Protein AF-A0A2G4H2G0-F1 (afdb_monomer)

pLDDT: mean 80.38, std 13.27, range [40.28, 95.31]

Secondary structure (DSSP, 8-state):
-HHHHHHHHHHHHHHHHHHHHTSPP-HHHHHHHHHHHHHHHHHHHHHHHHHHHHHHHHHHHHHHHHHHHHHHHHTT-GGG--SSS-HHHHHHHHHHS-HHHHHHHHHHHHHHHHHHTSS--HHHHHHHHHHHHHHHHHGGGS--

Solvent-accessible surface area (backbone atoms only — not comparable to full-atom values): 8204 Å² total; per-residue (Å²): 117,68,64,63,58,49,50,51,49,52,53,50,52,51,55,48,51,58,55,56,69,76,46,81,90,41,80,66,55,56,52,50,50,53,49,52,53,50,50,50,53,52,51,51,52,52,50,51,54,49,53,54,50,52,51,50,53,50,52,53,52,50,53,47,44,48,50,49,29,27,50,27,43,65,71,74,36,62,90,71,48,78,62,93,65,57,66,68,62,40,50,55,48,34,76,72,51,61,66,74,56,46,58,49,48,46,53,55,51,49,52,50,57,53,51,66,73,42,103,59,65,61,72,60,53,51,53,51,49,54,51,51,61,48,46,68,63,50,62,67,71,74,78,112

Mean predicted aligned error: 11.45 Å

Radius of gyration: 23.92 Å; Cα contacts (8 Å, |Δi|>4): 71; chains: 1; bounding box: 58×25×70 Å

Sequence (144 aa):
AGDSAQHAAEIETAAALERIEKLPSSRELDRERKRLETSGKTTATRRRRRAETDMMRAVIATVQLVLRDVLCVQAGAPDRVVSSIDPATLATIAETVARTRLERGIVEVDQVRIALGQPINVSLALAAVFARVRMVRRREAVVA

Foldseek 3Di:
DVVVVVVVVVVVLVVVLVVLVPDDDDPVSVVVNVVSVVVNVVSVVVVVQVVLLVVVLVVLVLVLLLLVCLVCVLVVNNVPRDHPDDPVVSNVCNVVDDPVLSVVLNVLSVVLSVVSVDPDDSVVSVVVNVVVVVVSVCVVVVPD

Structure (mmCIF, N/CA/C/O backbone):
data_AF-A0A2G4H2G0-F1
#
_entry.id   AF-A0A2G4H2G0-F1
#
loop_
_atom_site.group_PDB
_atom_site.id
_atom_site.type_symbol
_atom_site.label_atom_id
_atom_site.label_alt_id
_atom_site.label_comp_id
_atom_site.label_asym_id
_atom_site.label_entity_id
_atom_site.label_seq_id
_atom_site.pdbx_PDB_ins_code
_atom_site.Cartn_x
_atom_site.Cartn_y
_atom_site.Cartn_z
_atom_site.occupancy
_atom_site.B_iso_or_equiv
_atom_site.auth_seq_id
_atom_site.auth_comp_id
_atom_site.auth_asym_id
_atom_site.auth_atom_id
_atom_site.pdbx_PDB_model_num
ATOM 1 N N . ALA A 1 1 ? 19.064 -7.466 -5.362 1.00 51.41 1 ALA A N 1
ATOM 2 C CA . ALA A 1 1 ? 19.659 -8.241 -6.475 1.00 51.41 1 ALA A CA 1
ATOM 3 C C . ALA A 1 1 ? 18.973 -7.966 -7.821 1.00 51.41 1 ALA A C 1
ATOM 5 O O . ALA A 1 1 ? 19.673 -7.698 -8.784 1.00 51.41 1 ALA A O 1
ATOM 6 N N . GLY A 1 2 ? 17.632 -7.986 -7.907 1.00 58.69 2 GLY A N 1
ATOM 7 C CA . GLY A 1 2 ? 16.915 -7.786 -9.181 1.00 58.69 2 GLY A CA 1
ATOM 8 C C . GLY A 1 2 ? 16.966 -6.368 -9.772 1.00 58.69 2 GLY A C 1
ATOM 9 O O . GLY A 1 2 ? 17.049 -6.239 -10.988 1.00 58.69 2 GLY A O 1
ATOM 10 N N . ASP A 1 3 ? 16.968 -5.327 -8.933 1.00 62.12 3 ASP A N 1
ATOM 11 C CA . ASP A 1 3 ? 16.911 -3.924 -9.384 1.00 62.12 3 ASP A CA 1
ATOM 12 C C . ASP A 1 3 ? 18.243 -3.464 -10.013 1.00 62.12 3 ASP A C 1
ATOM 14 O O . ASP A 1 3 ? 18.268 -2.840 -11.067 1.00 62.12 3 ASP A O 1
ATOM 18 N N . SER A 1 4 ? 19.376 -3.892 -9.443 1.00 69.56 4 SER A N 1
ATOM 19 C CA . SER A 1 4 ? 20.723 -3.594 -9.957 1.00 69.56 4 SER A CA 1
ATOM 20 C C . SER A 1 4 ? 21.005 -4.261 -11.309 1.00 69.56 4 SER A C 1
ATOM 22 O O . SER A 1 4 ? 21.559 -3.632 -12.206 1.00 69.56 4 SER A O 1
ATOM 24 N N . ALA A 1 5 ? 20.588 -5.521 -11.482 1.00 71.00 5 ALA A N 1
ATOM 25 C CA . ALA A 1 5 ? 20.737 -6.244 -12.747 1.00 71.00 5 ALA A CA 1
ATOM 26 C C . ALA A 1 5 ? 19.829 -5.674 -13.853 1.00 71.00 5 ALA A C 1
ATOM 28 O O . ALA A 1 5 ? 20.202 -5.654 -15.022 1.00 71.00 5 ALA A O 1
ATOM 29 N N . GLN A 1 6 ? 18.644 -5.178 -13.487 1.00 68.12 6 GLN A N 1
ATOM 30 C CA . GLN A 1 6 ? 17.718 -4.541 -14.425 1.00 68.12 6 GLN A CA 1
ATOM 31 C C . GLN A 1 6 ? 18.172 -3.136 -14.825 1.00 68.12 6 GLN A C 1
ATOM 33 O O . GLN A 1 6 ? 18.050 -2.779 -15.992 1.00 68.12 6 GLN A O 1
ATOM 38 N N . HIS A 1 7 ? 18.757 -2.370 -13.904 1.00 75.44 7 HIS A N 1
ATOM 39 C CA . HIS A 1 7 ? 19.318 -1.058 -14.219 1.00 75.44 7 HIS A CA 1
ATOM 40 C C . HIS A 1 7 ? 20.556 -1.160 -15.124 1.00 75.44 7 HIS A C 1
ATOM 42 O O . HIS A 1 7 ? 20.709 -0.376 -16.056 1.00 75.44 7 HIS A O 1
ATOM 48 N N . ALA A 1 8 ? 21.387 -2.190 -14.927 1.00 81.00 8 ALA A N 1
ATOM 49 C CA . ALA A 1 8 ? 22.475 -2.514 -15.848 1.00 81.00 8 ALA A CA 1
ATOM 50 C C . ALA A 1 8 ? 21.956 -2.841 -17.262 1.00 81.00 8 ALA A C 1
ATOM 52 O O . ALA A 1 8 ? 22.497 -2.335 -18.242 1.00 81.00 8 ALA A O 1
ATOM 53 N N . ALA A 1 9 ? 20.864 -3.606 -17.367 1.00 78.94 9 ALA A N 1
ATOM 54 C CA . ALA A 1 9 ? 20.236 -3.916 -18.651 1.00 78.94 9 ALA A CA 1
ATOM 55 C C . ALA A 1 9 ? 19.639 -2.671 -19.338 1.00 78.94 9 ALA A C 1
ATOM 57 O O . ALA A 1 9 ? 19.749 -2.545 -20.554 1.00 78.94 9 ALA A O 1
ATOM 58 N N . GLU A 1 10 ? 19.051 -1.731 -18.584 1.00 80.38 10 GLU A N 1
ATOM 59 C CA . GLU A 1 10 ? 18.567 -0.443 -19.112 1.00 80.38 10 GLU A CA 1
ATOM 60 C C . GLU A 1 10 ? 19.721 0.380 -19.713 1.00 80.38 10 GLU A C 1
ATOM 62 O O . GLU A 1 10 ? 19.618 0.844 -20.853 1.00 80.38 10 GLU A O 1
ATOM 67 N N . ILE A 1 11 ? 20.840 0.493 -18.988 1.00 85.75 11 ILE A N 1
ATOM 68 C CA . ILE A 1 11 ? 22.059 1.180 -19.443 1.00 85.75 11 ILE A CA 1
ATOM 69 C C . ILE A 1 11 ? 22.624 0.509 -20.702 1.00 85.75 11 ILE A C 1
ATOM 71 O O . ILE A 1 11 ? 22.982 1.190 -21.663 1.00 85.75 11 ILE A O 1
ATOM 75 N N . GLU A 1 12 ? 22.654 -0.823 -20.735 1.00 86.06 12 GLU A N 1
ATOM 76 C CA . GLU A 1 12 ? 23.135 -1.590 -21.883 1.00 86.06 12 GLU A CA 1
ATOM 77 C C . GLU A 1 12 ? 22.244 -1.394 -23.120 1.00 86.06 12 GLU A C 1
ATOM 79 O O . GLU A 1 12 ? 22.759 -1.142 -24.212 1.00 86.06 12 GLU A O 1
ATOM 84 N N . THR A 1 13 ? 20.913 -1.412 -22.960 1.00 83.81 13 THR A N 1
ATOM 85 C CA . THR A 1 13 ? 19.982 -1.111 -24.061 1.00 83.81 13 THR A CA 1
ATOM 86 C C . THR A 1 13 ? 20.098 0.325 -24.567 1.00 83.81 13 THR A C 1
ATOM 88 O O . THR A 1 13 ? 20.041 0.539 -25.778 1.00 83.81 13 THR A O 1
ATOM 91 N N . ALA A 1 14 ? 20.301 1.305 -23.682 1.00 85.56 14 ALA A N 1
ATOM 92 C CA . ALA A 1 14 ? 20.514 2.696 -24.078 1.00 85.56 14 ALA A CA 1
ATOM 93 C C . ALA A 1 14 ? 21.823 2.857 -24.871 1.00 85.56 14 ALA A C 1
ATOM 95 O O . ALA A 1 14 ? 21.826 3.446 -25.950 1.00 85.56 14 ALA A O 1
ATOM 96 N N . ALA A 1 15 ? 22.910 2.238 -24.399 1.00 88.62 15 ALA A N 1
ATOM 97 C CA . ALA A 1 15 ? 24.197 2.240 -25.089 1.00 88.62 15 ALA A CA 1
ATOM 98 C C . ALA A 1 15 ? 24.158 1.494 -26.437 1.00 88.62 15 ALA A C 1
ATOM 100 O O . ALA A 1 15 ? 24.908 1.832 -27.354 1.00 88.62 15 ALA A O 1
ATOM 101 N N . ALA A 1 16 ? 23.321 0.460 -26.571 1.00 85.06 16 ALA A N 1
ATOM 102 C CA . ALA A 1 16 ? 23.109 -0.246 -27.834 1.00 85.06 16 ALA A CA 1
ATOM 103 C C . ALA A 1 16 ? 22.338 0.615 -28.851 1.00 85.06 16 ALA A C 1
ATOM 105 O O . ALA A 1 16 ? 22.714 0.653 -30.021 1.00 85.06 16 ALA A O 1
ATOM 106 N N . LEU A 1 17 ? 21.313 1.351 -28.408 1.00 86.56 17 LEU A N 1
ATOM 107 C CA . LEU A 1 17 ? 20.574 2.293 -29.256 1.00 86.56 17 LEU A CA 1
ATOM 108 C C . LEU A 1 17 ? 21.470 3.440 -29.748 1.00 86.56 17 LEU A C 1
ATOM 110 O O . LEU A 1 17 ? 21.465 3.736 -30.940 1.00 86.56 17 LEU A O 1
ATOM 114 N N . GLU A 1 18 ? 22.301 4.011 -28.871 1.00 86.81 18 GLU A N 1
ATOM 115 C CA . GLU A 1 18 ? 23.265 5.061 -29.236 1.00 86.81 18 GLU A CA 1
ATOM 116 C C . GLU A 1 18 ? 24.321 4.553 -30.238 1.00 86.81 18 GLU A C 1
ATOM 118 O O . GLU A 1 18 ? 24.733 5.267 -31.152 1.00 86.81 18 GLU A O 1
ATOM 123 N N . ARG A 1 19 ? 24.755 3.291 -30.104 1.00 87.50 19 ARG A N 1
ATOM 124 C CA . ARG A 1 19 ? 25.657 2.645 -31.072 1.00 87.50 19 ARG A CA 1
ATOM 125 C C . ARG A 1 19 ? 25.003 2.463 -32.441 1.00 87.50 19 ARG A C 1
ATOM 127 O O . ARG A 1 19 ? 25.667 2.691 -33.447 1.00 87.50 19 ARG A O 1
ATOM 134 N N . ILE A 1 20 ? 23.729 2.074 -32.485 1.00 85.62 20 ILE A N 1
ATOM 135 C CA . ILE A 1 20 ? 22.978 1.905 -33.738 1.00 85.62 20 ILE A CA 1
ATOM 136 C C . ILE A 1 20 ? 22.767 3.251 -34.443 1.00 85.62 20 ILE A C 1
ATOM 138 O O . ILE A 1 20 ? 22.864 3.312 -35.664 1.00 85.62 20 ILE A O 1
ATOM 142 N N . GLU A 1 21 ? 22.539 4.331 -33.695 1.00 83.62 21 GLU A N 1
ATOM 143 C CA . GLU A 1 21 ? 22.347 5.680 -34.247 1.00 83.62 21 GLU A CA 1
ATOM 144 C C . GLU A 1 21 ? 23.599 6.234 -34.955 1.00 83.62 21 GLU A C 1
ATOM 146 O O . GLU A 1 21 ? 23.484 7.021 -35.892 1.00 83.62 21 GLU A O 1
ATOM 151 N N . LYS A 1 22 ? 24.797 5.781 -34.559 1.00 86.50 22 LYS A N 1
ATOM 152 C CA . LYS A 1 22 ? 26.082 6.170 -35.172 1.00 86.50 22 LYS A CA 1
ATOM 153 C C . LYS A 1 22 ? 26.421 5.387 -36.448 1.00 86.50 22 LYS A C 1
ATOM 155 O O . LYS A 1 22 ? 27.405 5.714 -37.111 1.00 86.50 22 LYS A O 1
ATOM 160 N N . LEU A 1 23 ? 25.655 4.347 -36.783 1.00 85.25 23 LEU A N 1
ATOM 161 C CA . LEU A 1 23 ? 25.878 3.515 -37.966 1.00 85.25 23 LEU A CA 1
ATOM 162 C C . LEU A 1 23 ? 25.059 4.024 -39.166 1.00 85.25 23 LEU A C 1
ATOM 164 O O . LEU A 1 23 ? 23.959 4.549 -38.992 1.00 85.25 23 LEU A O 1
ATOM 168 N N . PRO A 1 24 ? 25.554 3.850 -40.405 1.00 81.56 24 PRO A N 1
ATOM 169 C CA . PRO A 1 24 ? 24.776 4.161 -41.598 1.00 81.56 24 PRO A CA 1
ATOM 170 C C . PRO A 1 24 ? 23.509 3.297 -41.644 1.00 81.56 24 PRO A C 1
ATOM 172 O O . PRO A 1 24 ? 23.570 2.087 -41.431 1.00 81.56 24 PRO A O 1
ATOM 175 N N . SER A 1 25 ? 22.362 3.925 -41.921 1.00 82.25 25 SER A N 1
ATOM 176 C CA . SER A 1 25 ? 21.051 3.263 -41.931 1.00 82.25 25 SER A CA 1
ATOM 177 C C . SER A 1 25 ? 21.053 2.006 -42.809 1.00 82.25 25 SER A C 1
ATOM 179 O O . SER A 1 25 ? 21.488 2.016 -43.961 1.00 82.25 25 SER A O 1
ATOM 181 N N . SER A 1 26 ? 20.539 0.914 -42.246 1.00 87.94 26 SER A N 1
ATOM 182 C CA . SER A 1 26 ? 20.299 -0.354 -42.928 1.00 87.94 26 SER A CA 1
ATOM 183 C C . SER A 1 26 ? 18.975 -0.925 -42.439 1.00 87.94 26 SER A C 1
ATOM 185 O O . SER A 1 26 ? 18.625 -0.804 -41.264 1.00 87.94 26 SER A O 1
ATOM 187 N N . ARG A 1 27 ? 18.264 -1.634 -43.319 1.00 84.00 27 ARG A N 1
ATOM 188 C CA . ARG A 1 27 ? 16.999 -2.311 -42.995 1.00 84.00 27 ARG A CA 1
ATOM 189 C C . ARG A 1 27 ? 17.132 -3.285 -41.816 1.00 84.00 27 ARG A C 1
ATOM 191 O O . ARG A 1 27 ? 16.146 -3.569 -41.136 1.00 84.00 27 ARG A O 1
ATOM 198 N N . GLU A 1 28 ? 18.327 -3.821 -41.586 1.00 83.25 28 GLU A N 1
ATOM 199 C CA . GLU A 1 28 ? 18.633 -4.680 -40.438 1.00 83.25 28 GLU A CA 1
ATOM 200 C C . GLU A 1 28 ? 18.774 -3.875 -39.142 1.00 83.25 28 GLU A C 1
ATOM 202 O O . GLU A 1 28 ? 18.191 -4.253 -38.126 1.00 83.25 28 GLU A O 1
ATOM 207 N N . LEU A 1 29 ? 19.445 -2.721 -39.201 1.00 84.06 29 LEU A N 1
ATOM 208 C CA . LEU A 1 29 ? 19.592 -1.799 -38.073 1.00 84.06 29 LEU A CA 1
ATOM 209 C C . LEU A 1 29 ? 18.250 -1.182 -37.661 1.00 84.06 29 LEU A C 1
ATOM 211 O O . LEU A 1 29 ? 17.972 -1.073 -36.470 1.00 84.06 29 LEU A O 1
ATOM 215 N N . ASP A 1 30 ? 17.368 -0.877 -38.615 1.00 84.62 30 ASP A N 1
ATOM 216 C CA . ASP A 1 30 ? 16.019 -0.373 -38.320 1.00 84.62 30 ASP A CA 1
ATOM 217 C C . ASP A 1 30 ? 15.154 -1.420 -37.600 1.00 84.62 30 ASP A C 1
ATOM 219 O O . ASP A 1 30 ? 14.386 -1.103 -36.685 1.00 84.62 30 ASP A O 1
ATOM 223 N N . ARG A 1 31 ? 15.279 -2.697 -37.991 1.00 87.88 31 ARG A N 1
ATOM 224 C CA . ARG A 1 31 ? 14.602 -3.809 -37.306 1.00 87.88 31 ARG A CA 1
ATOM 225 C C . ARG A 1 31 ? 15.140 -3.988 -35.895 1.00 87.88 31 ARG A C 1
ATOM 227 O O . ARG A 1 31 ? 14.344 -4.193 -34.979 1.00 87.88 31 ARG A O 1
ATOM 234 N N . GLU A 1 32 ? 16.454 -3.902 -35.723 1.00 85.81 32 GLU A N 1
ATOM 235 C CA . GLU A 1 32 ? 17.096 -4.072 -34.424 1.00 85.81 32 GLU A CA 1
ATOM 236 C C . GLU A 1 32 ? 16.776 -2.918 -33.471 1.00 85.81 32 GLU A C 1
ATOM 238 O O . GLU A 1 32 ? 16.332 -3.149 -32.347 1.00 85.81 32 GLU A O 1
ATOM 243 N N . ARG A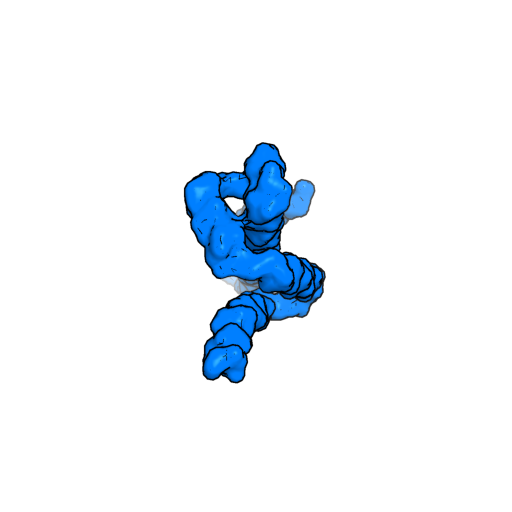 1 33 ? 16.824 -1.674 -33.956 1.00 84.50 33 ARG A N 1
ATOM 244 C CA . ARG A 1 33 ? 16.345 -0.499 -33.223 1.00 84.50 33 ARG A CA 1
ATOM 245 C C . ARG A 1 33 ? 14.898 -0.678 -32.765 1.00 84.50 33 ARG A C 1
ATOM 247 O O . ARG A 1 33 ? 14.596 -0.511 -31.586 1.00 84.50 33 ARG A O 1
ATOM 254 N N . LYS A 1 34 ? 13.994 -1.078 -33.667 1.00 87.88 34 LYS A N 1
ATOM 255 C CA . LYS A 1 34 ? 12.575 -1.282 -33.333 1.00 87.88 34 LYS A CA 1
ATOM 256 C C . LYS A 1 34 ? 12.372 -2.399 -32.303 1.00 87.88 34 LYS A C 1
ATOM 258 O O . LYS A 1 34 ? 11.486 -2.289 -31.450 1.00 87.88 34 LYS A O 1
ATOM 263 N N . ARG A 1 35 ? 13.173 -3.470 -32.358 1.00 88.81 35 ARG A N 1
ATOM 264 C CA . ARG A 1 35 ? 13.166 -4.547 -31.353 1.00 88.81 35 ARG A CA 1
ATOM 265 C C . ARG A 1 35 ? 13.601 -4.033 -29.985 1.00 88.81 35 ARG A C 1
ATOM 267 O O . ARG A 1 35 ? 12.882 -4.267 -29.015 1.00 88.81 35 ARG A O 1
ATOM 274 N N . LEU A 1 36 ? 14.708 -3.296 -29.916 1.00 83.06 36 LEU A N 1
ATOM 275 C CA . LEU A 1 36 ? 15.224 -2.711 -28.677 1.00 83.06 36 LEU A CA 1
ATOM 276 C C . LEU A 1 36 ? 14.248 -1.688 -28.078 1.00 83.06 36 LEU A C 1
ATOM 278 O O . LEU A 1 36 ? 13.942 -1.762 -26.891 1.00 83.06 36 LEU A O 1
ATOM 282 N N . GLU A 1 37 ? 13.662 -0.809 -28.896 1.00 85.06 37 GLU A N 1
ATOM 283 C CA . GLU A 1 37 ? 12.630 0.139 -28.454 1.00 85.06 37 GLU A CA 1
ATOM 284 C C . GLU A 1 37 ? 11.380 -0.574 -27.915 1.00 85.06 37 GLU A C 1
ATOM 286 O O . GLU A 1 37 ? 10.818 -0.177 -26.892 1.00 85.06 37 GLU A O 1
ATOM 291 N N . THR A 1 38 ? 10.928 -1.639 -28.584 1.00 87.94 38 THR A N 1
ATOM 292 C CA . THR A 1 38 ? 9.765 -2.421 -28.135 1.00 87.94 38 THR A CA 1
ATOM 293 C C . THR A 1 38 ? 10.070 -3.143 -26.825 1.00 87.94 38 THR A C 1
ATOM 295 O O . THR A 1 38 ? 9.278 -3.072 -25.884 1.00 87.94 38 THR A O 1
ATOM 298 N N . SER A 1 39 ? 11.239 -3.781 -26.735 1.00 81.50 39 SER A N 1
ATOM 299 C CA . SER A 1 39 ? 11.723 -4.433 -25.517 1.00 81.50 39 SER A CA 1
ATOM 300 C C . SER A 1 39 ? 11.779 -3.441 -24.351 1.00 81.50 39 SER A C 1
ATOM 302 O O . SER A 1 39 ? 11.139 -3.667 -23.321 1.00 81.50 39 SER A O 1
ATOM 304 N N . GLY A 1 40 ? 12.400 -2.273 -24.550 1.00 80.00 40 GLY A N 1
ATOM 305 C CA . GLY A 1 40 ? 12.467 -1.198 -23.558 1.00 80.00 40 GLY A CA 1
ATOM 306 C C . GLY A 1 40 ? 11.085 -0.732 -23.088 1.00 80.00 40 GLY A C 1
ATOM 307 O O . GLY A 1 40 ? 10.824 -0.682 -21.886 1.00 80.00 40 GLY A O 1
ATOM 308 N N . LYS A 1 41 ? 10.145 -0.492 -24.014 1.00 83.88 41 LYS A N 1
ATOM 309 C CA . LYS A 1 41 ? 8.755 -0.113 -23.683 1.00 83.88 41 LYS A CA 1
ATOM 310 C C . LYS A 1 41 ? 8.038 -1.183 -22.858 1.00 83.88 41 LYS A C 1
ATOM 312 O O . LYS A 1 41 ? 7.333 -0.854 -21.899 1.00 83.88 41 LYS A O 1
ATOM 317 N N . THR A 1 42 ? 8.205 -2.462 -23.198 1.00 82.62 42 THR A N 1
ATOM 318 C CA . THR A 1 42 ? 7.579 -3.558 -22.440 1.00 82.62 42 THR A CA 1
ATOM 319 C C . THR A 1 42 ? 8.157 -3.690 -21.033 1.00 82.62 42 THR A C 1
ATOM 321 O O . THR A 1 42 ? 7.396 -3.843 -20.073 1.00 82.62 42 THR A O 1
ATOM 324 N N . THR A 1 43 ? 9.475 -3.555 -20.884 1.00 80.56 43 THR A N 1
ATOM 325 C CA . THR A 1 43 ? 10.164 -3.581 -19.588 1.00 80.56 43 THR A CA 1
ATOM 326 C C . THR A 1 43 ? 9.747 -2.396 -18.720 1.00 80.56 43 THR A C 1
ATOM 328 O O . THR A 1 43 ? 9.324 -2.600 -17.580 1.00 80.56 43 THR A O 1
ATOM 331 N N . ALA A 1 44 ? 9.727 -1.183 -19.278 1.00 75.94 44 ALA A N 1
ATOM 332 C CA . ALA A 1 44 ? 9.264 0.020 -18.588 1.00 75.94 44 ALA A CA 1
ATOM 333 C C . ALA A 1 44 ? 7.797 -0.100 -18.139 1.00 75.94 44 ALA A C 1
ATOM 335 O O . ALA A 1 44 ? 7.454 0.237 -17.005 1.00 75.94 44 ALA A O 1
ATOM 336 N N . THR A 1 45 ? 6.927 -0.662 -18.985 1.00 82.00 45 THR A N 1
ATOM 337 C CA . THR A 1 45 ? 5.517 -0.902 -18.635 1.00 82.00 45 THR A CA 1
ATOM 338 C C . THR A 1 45 ? 5.385 -1.893 -17.476 1.00 82.00 45 THR A C 1
ATOM 340 O O . THR A 1 45 ? 4.596 -1.672 -16.556 1.00 82.00 45 THR A O 1
ATOM 343 N N . ARG A 1 46 ? 6.169 -2.980 -17.477 1.00 81.50 46 ARG A N 1
ATOM 344 C CA . ARG A 1 46 ? 6.197 -3.952 -16.371 1.00 81.50 46 ARG A CA 1
ATOM 345 C C . ARG A 1 46 ? 6.710 -3.318 -15.078 1.00 81.50 46 ARG A C 1
ATOM 347 O O . ARG A 1 46 ? 6.107 -3.545 -14.033 1.00 81.50 46 ARG A O 1
ATOM 354 N N . ARG A 1 47 ? 7.767 -2.503 -15.146 1.00 80.69 47 ARG A N 1
ATOM 355 C CA . ARG A 1 47 ? 8.320 -1.768 -13.998 1.00 80.69 47 ARG A CA 1
ATOM 356 C C . ARG A 1 47 ? 7.290 -0.820 -13.399 1.00 80.69 47 ARG A C 1
ATOM 358 O O . ARG A 1 47 ? 7.046 -0.882 -12.200 1.00 80.69 47 ARG A O 1
ATOM 365 N N . ARG A 1 48 ? 6.624 -0.021 -14.238 1.00 80.62 48 ARG A N 1
ATOM 366 C CA . ARG A 1 48 ? 5.547 0.876 -13.803 1.00 80.62 48 ARG A CA 1
ATOM 367 C C . ARG A 1 48 ? 4.444 0.114 -13.067 1.00 80.62 48 ARG A C 1
ATOM 369 O O . ARG A 1 48 ? 4.078 0.510 -11.970 1.00 80.62 48 ARG A O 1
ATOM 376 N N . ARG A 1 49 ? 3.964 -1.005 -13.625 1.00 81.75 49 ARG A N 1
ATOM 377 C CA . ARG A 1 49 ? 2.925 -1.837 -12.987 1.00 81.75 49 ARG A CA 1
ATOM 378 C C . ARG A 1 49 ? 3.371 -2.426 -11.646 1.00 81.75 49 ARG A C 1
ATOM 380 O O . ARG A 1 49 ? 2.567 -2.489 -10.720 1.00 81.75 49 ARG A O 1
ATOM 387 N N . ARG A 1 50 ? 4.632 -2.863 -11.535 1.00 82.56 50 ARG A N 1
ATOM 388 C CA . ARG A 1 50 ? 5.202 -3.343 -10.264 1.00 82.56 50 ARG A CA 1
ATOM 389 C C . ARG A 1 50 ? 5.251 -2.225 -9.231 1.00 82.56 50 ARG A C 1
ATOM 391 O O . ARG A 1 50 ? 4.671 -2.390 -8.170 1.00 82.56 50 ARG A O 1
ATOM 398 N N . ALA A 1 51 ? 5.825 -1.077 -9.585 1.00 82.75 51 ALA A N 1
ATOM 399 C CA . ALA A 1 51 ? 5.903 0.081 -8.698 1.00 82.75 51 ALA A CA 1
ATOM 400 C C . ALA A 1 51 ? 4.516 0.544 -8.220 1.00 82.75 51 ALA A C 1
ATOM 402 O O . ALA A 1 51 ? 4.331 0.829 -7.042 1.00 82.75 51 ALA A O 1
ATOM 403 N N . GLU A 1 52 ? 3.522 0.560 -9.110 1.00 83.19 52 GLU A N 1
ATOM 404 C CA . GLU A 1 52 ? 2.133 0.885 -8.765 1.00 83.19 52 GLU A CA 1
ATOM 405 C C . GLU A 1 52 ? 1.530 -0.141 -7.789 1.00 83.19 52 GLU A C 1
ATOM 407 O O . GLU A 1 52 ? 0.888 0.228 -6.806 1.00 83.19 52 GLU A O 1
ATOM 412 N N . THR A 1 53 ? 1.799 -1.432 -8.007 1.00 80.81 53 THR A N 1
ATOM 413 C CA . THR A 1 53 ? 1.374 -2.507 -7.097 1.00 80.81 53 THR A CA 1
ATOM 414 C C . THR A 1 53 ? 2.049 -2.383 -5.731 1.00 80.81 53 THR A C 1
ATOM 416 O O . THR A 1 53 ? 1.382 -2.514 -4.707 1.00 80.81 53 THR A O 1
ATOM 419 N N . ASP A 1 54 ? 3.352 -2.111 -5.692 1.00 84.75 54 ASP A N 1
ATOM 420 C CA . ASP A 1 54 ? 4.121 -1.975 -4.452 1.00 84.75 54 ASP A CA 1
ATOM 421 C C . ASP A 1 54 ? 3.667 -0.748 -3.655 1.00 84.75 54 ASP A C 1
ATOM 423 O O . ASP A 1 54 ? 3.446 -0.841 -2.447 1.00 84.75 54 ASP A O 1
ATOM 427 N N . MET A 1 55 ? 3.412 0.371 -4.340 1.00 85.75 55 MET A N 1
ATOM 428 C CA . MET A 1 55 ? 2.814 1.561 -3.739 1.00 85.75 55 MET A CA 1
ATOM 42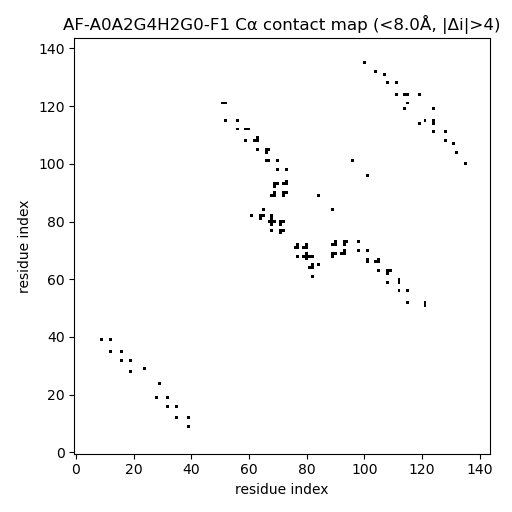9 C C . MET A 1 55 ? 1.450 1.238 -3.121 1.00 85.75 55 MET A C 1
ATOM 431 O O . MET A 1 55 ? 1.181 1.611 -1.980 1.00 85.75 55 MET A O 1
ATOM 435 N N . MET A 1 56 ? 0.597 0.494 -3.827 1.00 82.19 56 MET A N 1
ATOM 436 C CA . MET A 1 56 ? -0.696 0.078 -3.283 1.00 82.19 56 MET A CA 1
ATOM 437 C C . MET A 1 56 ? -0.575 -0.844 -2.075 1.00 82.19 56 MET A C 1
ATOM 439 O O . MET A 1 56 ? -1.312 -0.672 -1.104 1.00 82.19 56 MET A O 1
ATOM 443 N N . ARG A 1 57 ? 0.349 -1.811 -2.111 1.00 85.94 57 ARG A N 1
ATOM 444 C CA . ARG A 1 57 ? 0.627 -2.679 -0.958 1.00 85.94 57 ARG A CA 1
ATOM 445 C C . ARG A 1 57 ? 1.045 -1.856 0.254 1.00 85.94 57 ARG A C 1
ATOM 447 O O . ARG A 1 57 ? 0.544 -2.116 1.344 1.00 85.94 57 ARG A O 1
ATOM 454 N N . ALA A 1 58 ? 1.908 -0.860 0.056 1.00 88.12 58 ALA A N 1
ATOM 455 C CA . ALA A 1 58 ? 2.345 0.036 1.119 1.00 88.12 58 ALA A CA 1
ATOM 456 C C . ALA A 1 58 ? 1.170 0.836 1.701 1.00 88.12 58 ALA A C 1
ATOM 458 O O . ALA A 1 58 ? 0.980 0.840 2.913 1.00 88.12 58 ALA A O 1
ATOM 459 N N . VAL A 1 59 ? 0.323 1.432 0.854 1.00 89.12 59 VAL A N 1
ATOM 460 C CA . VAL A 1 59 ? -0.869 2.177 1.305 1.00 89.12 59 VAL A CA 1
ATOM 461 C C . VAL A 1 59 ? -1.811 1.289 2.123 1.00 89.12 59 VAL A C 1
ATOM 463 O O . VAL A 1 59 ? -2.275 1.695 3.185 1.00 89.12 59 VAL A O 1
ATOM 466 N N . ILE A 1 60 ? -2.074 0.064 1.667 1.00 88.75 60 ILE A N 1
ATOM 467 C CA . ILE A 1 60 ? -2.948 -0.887 2.371 1.00 88.75 60 ILE A CA 1
ATOM 468 C C . ILE A 1 60 ? -2.356 -1.305 3.714 1.00 88.75 60 ILE A C 1
ATOM 470 O O . ILE A 1 60 ? -3.088 -1.363 4.701 1.00 88.75 60 ILE A O 1
ATOM 474 N N . ALA A 1 61 ? -1.044 -1.543 3.775 1.00 88.62 61 ALA A N 1
ATOM 475 C CA . ALA A 1 61 ? -0.358 -1.834 5.028 1.00 88.62 61 ALA A CA 1
ATOM 476 C C . ALA A 1 61 ? -0.479 -0.665 6.020 1.00 88.62 61 ALA A C 1
ATOM 478 O O . ALA A 1 61 ? -0.785 -0.890 7.189 1.00 88.62 61 ALA A O 1
ATOM 479 N N . THR A 1 62 ? -0.331 0.578 5.550 1.00 90.31 62 THR A N 1
ATOM 480 C CA . THR A 1 62 ? -0.532 1.775 6.378 1.00 90.31 62 THR A CA 1
ATOM 481 C C . THR A 1 62 ? -1.965 1.866 6.897 1.00 90.31 62 THR A C 1
ATOM 483 O O . THR A 1 62 ? -2.167 2.082 8.088 1.00 90.31 62 THR A O 1
ATOM 486 N N . VAL A 1 63 ? -2.974 1.649 6.047 1.00 90.88 63 VAL A N 1
ATOM 487 C CA . VAL A 1 63 ? -4.384 1.653 6.479 1.00 90.88 63 VAL A CA 1
ATOM 488 C C . VAL A 1 63 ? -4.635 0.580 7.541 1.00 90.88 63 VAL A C 1
ATOM 490 O O . VAL A 1 63 ? -5.269 0.859 8.556 1.00 90.88 63 VAL A O 1
ATOM 493 N N . GLN A 1 64 ? -4.115 -0.633 7.342 1.00 90.25 64 GLN A N 1
ATOM 494 C CA . GLN A 1 64 ? -4.245 -1.719 8.313 1.00 90.25 64 GLN A CA 1
ATOM 495 C C . GLN A 1 64 ? -3.601 -1.364 9.660 1.00 90.25 64 GLN A C 1
ATOM 497 O O . GLN A 1 64 ? -4.183 -1.645 10.708 1.00 90.25 64 GLN A O 1
ATOM 502 N N . LEU A 1 65 ? -2.424 -0.730 9.629 1.00 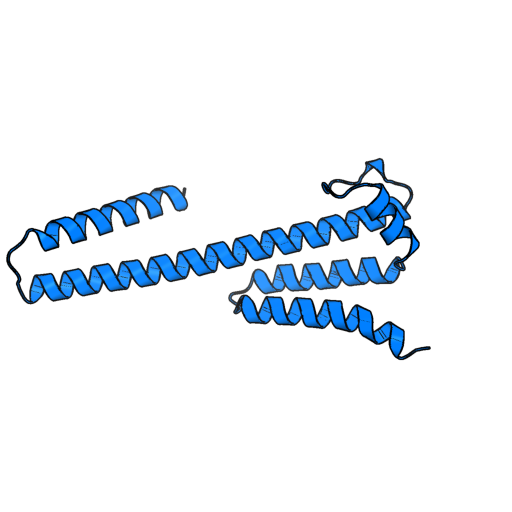92.50 65 LEU A N 1
ATOM 503 C CA . LEU A 1 65 ? -1.719 -0.277 10.825 1.00 92.50 65 LEU A CA 1
ATOM 504 C C . LEU A 1 65 ? -2.548 0.744 11.606 1.00 92.50 65 LEU A C 1
ATOM 506 O O . LEU A 1 65 ? -2.738 0.585 12.804 1.00 92.50 65 LEU A O 1
ATOM 510 N N . VAL A 1 66 ? -3.118 1.733 10.918 1.00 92.75 66 VAL A N 1
ATOM 511 C CA . VAL A 1 66 ? -3.962 2.756 11.547 1.00 92.75 66 VAL A CA 1
ATOM 512 C C . VAL A 1 66 ? -5.199 2.136 12.195 1.00 92.75 66 VAL A C 1
ATOM 514 O O . VAL A 1 66 ? -5.520 2.458 13.333 1.00 92.75 66 VAL A O 1
ATOM 517 N N . LEU A 1 67 ? -5.882 1.208 11.515 1.00 92.81 67 LEU A N 1
ATOM 518 C CA . LEU A 1 67 ? -7.043 0.522 12.097 1.00 92.81 67 LEU A CA 1
ATOM 519 C C . LEU A 1 67 ? -6.670 -0.279 13.353 1.00 92.81 67 LEU A C 1
ATOM 521 O O . LEU A 1 67 ? -7.432 -0.301 14.320 1.00 92.81 67 LEU A O 1
ATOM 525 N N . ARG A 1 68 ? -5.494 -0.918 13.352 1.00 93.06 68 ARG A N 1
ATOM 526 C CA . ARG A 1 68 ? -4.958 -1.615 14.525 1.00 93.06 68 ARG A CA 1
ATOM 527 C C . ARG A 1 68 ? -4.656 -0.641 15.663 1.00 93.06 68 ARG A C 1
ATOM 529 O O . ARG A 1 68 ? -4.993 -0.937 16.803 1.00 93.06 68 ARG A O 1
ATOM 536 N N . ASP A 1 69 ? -4.054 0.501 15.365 1.00 95.00 69 ASP A N 1
ATOM 537 C CA . ASP A 1 69 ? -3.696 1.498 16.372 1.00 95.00 69 ASP A CA 1
ATOM 538 C C . ASP A 1 69 ? -4.935 2.095 17.042 1.00 95.00 69 ASP A C 1
ATOM 540 O O . ASP A 1 69 ? -4.969 2.229 18.263 1.00 95.00 69 ASP A O 1
ATOM 544 N N . VAL A 1 70 ? -6.000 2.353 16.277 1.00 95.31 70 VAL A N 1
ATOM 545 C CA . VAL A 1 70 ? -7.294 2.763 16.846 1.00 95.31 70 VAL A CA 1
ATOM 546 C C . VAL A 1 70 ? -7.834 1.689 17.802 1.00 95.31 70 VAL A C 1
ATOM 548 O O . VAL A 1 70 ? -8.307 2.024 18.886 1.00 95.31 70 VAL A O 1
ATOM 551 N N . LEU A 1 71 ? -7.722 0.398 17.461 1.00 94.19 71 LEU A N 1
ATOM 552 C CA . LEU A 1 71 ? -8.103 -0.690 18.376 1.00 94.19 71 LEU A CA 1
ATOM 553 C C . LEU A 1 71 ? -7.229 -0.737 19.635 1.00 94.19 71 LEU A C 1
ATOM 555 O O . LEU A 1 71 ? -7.742 -1.020 20.716 1.00 94.19 71 LEU A O 1
ATOM 559 N N . CYS A 1 72 ? -5.929 -0.462 19.519 1.00 94.31 72 CYS A N 1
ATOM 560 C CA . CYS A 1 72 ? -5.035 -0.357 20.670 1.00 94.31 72 CYS A CA 1
ATOM 561 C C . CYS A 1 72 ? -5.473 0.773 21.609 1.00 94.31 72 CYS A C 1
ATOM 563 O O . CYS A 1 72 ? -5.572 0.546 22.813 1.00 94.31 72 CYS A O 1
ATOM 565 N N . VAL A 1 73 ? -5.829 1.941 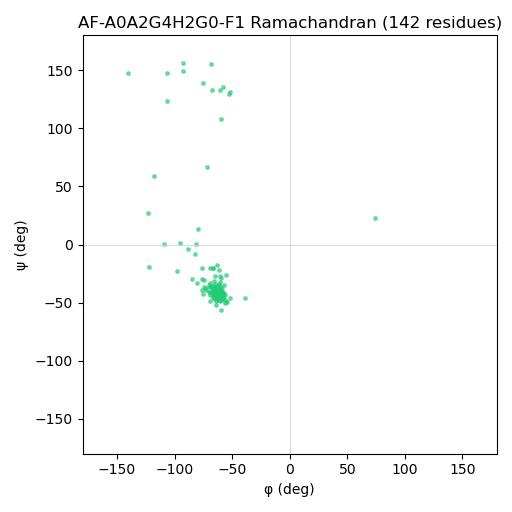21.066 1.00 95.06 73 VAL A N 1
ATOM 566 C CA . VAL A 1 73 ? -6.372 3.057 21.853 1.00 95.06 73 VAL A CA 1
ATOM 567 C C . VAL A 1 73 ? -7.700 2.675 22.520 1.00 95.06 73 VAL A C 1
ATOM 569 O O . VAL A 1 73 ? -7.839 2.864 23.725 1.00 95.06 73 VAL A O 1
ATOM 572 N N . GLN A 1 74 ? -8.638 2.047 21.797 1.00 95.06 74 GLN A N 1
ATOM 573 C CA . GLN A 1 74 ? -9.907 1.567 22.376 1.00 95.06 74 GLN A CA 1
ATOM 574 C C . GLN A 1 74 ? -9.717 0.526 23.485 1.00 95.06 74 GLN A C 1
ATOM 576 O O . GLN A 1 74 ? -10.522 0.448 24.409 1.00 95.06 74 GLN A O 1
ATOM 581 N N . ALA A 1 75 ? -8.670 -0.291 23.390 1.00 94.38 75 ALA A N 1
ATOM 582 C CA . ALA A 1 75 ? -8.327 -1.288 24.395 1.00 94.38 75 ALA A CA 1
ATOM 583 C C . ALA A 1 75 ? -7.563 -0.705 25.599 1.00 94.38 75 ALA A C 1
ATOM 585 O O . ALA A 1 75 ? -7.196 -1.464 26.494 1.00 94.38 75 ALA A O 1
ATOM 586 N N . GLY A 1 76 ? -7.299 0.608 25.625 1.00 94.19 76 GLY A N 1
ATOM 587 C CA . GLY A 1 76 ? -6.524 1.254 26.686 1.00 94.19 76 GLY A CA 1
ATOM 588 C C . GLY A 1 76 ? -5.020 0.971 26.618 1.00 94.19 76 GLY A C 1
ATOM 589 O O . GLY A 1 76 ? -4.340 1.075 27.633 1.00 94.19 76 GLY A O 1
ATOM 590 N N . ALA A 1 77 ? -4.497 0.616 25.440 1.00 93.44 77 ALA A N 1
ATOM 591 C CA . ALA A 1 77 ? -3.084 0.316 25.194 1.00 93.44 77 ALA A CA 1
ATOM 592 C C . ALA A 1 77 ? -2.447 1.290 24.171 1.00 93.44 77 ALA A C 1
ATOM 594 O O . ALA A 1 77 ? -1.995 0.857 23.105 1.00 93.44 77 ALA A O 1
ATOM 595 N N . PRO A 1 78 ? -2.436 2.613 24.437 1.00 89.00 78 PRO A N 1
ATOM 596 C CA . PRO A 1 78 ? -1.897 3.615 23.511 1.00 89.00 78 PRO A CA 1
ATOM 597 C C . PRO A 1 78 ? -0.374 3.509 23.314 1.00 89.00 78 PRO A C 1
ATOM 599 O O . PRO A 1 78 ? 0.146 3.959 22.300 1.00 89.00 78 PRO A O 1
ATOM 602 N N . ASP A 1 79 ? 0.339 2.866 24.238 1.00 89.25 79 ASP A N 1
ATOM 603 C CA . ASP A 1 79 ? 1.770 2.540 24.156 1.00 89.25 79 ASP A CA 1
ATOM 604 C C . ASP A 1 79 ? 2.111 1.579 23.004 1.00 89.25 79 ASP A C 1
ATOM 606 O O . ASP A 1 79 ? 3.266 1.467 22.600 1.00 89.25 79 ASP A O 1
ATOM 610 N N . ARG A 1 80 ? 1.103 0.888 22.459 1.00 86.19 80 ARG A N 1
ATOM 611 C CA . ARG A 1 80 ? 1.251 -0.063 21.350 1.00 86.19 80 ARG A CA 1
ATOM 612 C C . ARG A 1 80 ? 0.980 0.537 19.972 1.00 86.19 80 ARG A C 1
ATOM 614 O O . ARG A 1 80 ? 1.037 -0.207 18.993 1.00 86.19 80 ARG A O 1
ATOM 621 N N . VAL A 1 81 ? 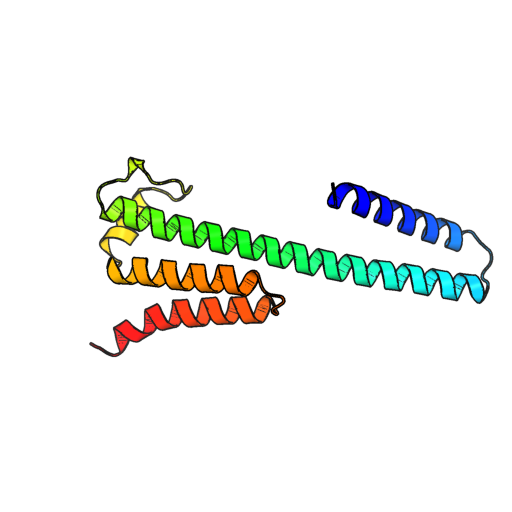0.669 1.831 19.895 1.00 90.12 81 VAL A N 1
ATOM 622 C CA . VAL A 1 81 ? 0.486 2.559 18.633 1.00 90.12 81 VAL A CA 1
ATOM 623 C C . VAL A 1 81 ? 1.825 2.663 17.906 1.00 90.12 81 VAL A C 1
ATOM 625 O O . VAL A 1 81 ? 2.840 3.000 18.513 1.00 90.12 81 VAL A O 1
ATOM 628 N N . VAL A 1 82 ? 1.837 2.366 16.605 1.00 86.25 82 VAL A N 1
ATOM 629 C CA . VAL A 1 82 ? 3.076 2.345 15.800 1.00 86.25 82 VAL A CA 1
ATOM 630 C C . VAL A 1 82 ? 3.014 3.297 14.602 1.00 86.25 82 VAL A C 1
ATOM 632 O O . VAL A 1 82 ? 4.050 3.661 14.046 1.00 86.25 82 VAL A O 1
ATOM 635 N N . SER A 1 83 ? 1.823 3.710 14.168 1.00 80.44 83 SER A N 1
ATOM 636 C CA . SER A 1 83 ? 1.671 4.683 13.087 1.00 80.44 83 SER A CA 1
ATOM 637 C C . SER A 1 83 ? 2.147 6.074 13.500 1.00 80.44 83 SER A C 1
ATOM 639 O O . SER A 1 83 ? 2.133 6.455 14.666 1.00 80.44 83 SER A O 1
ATOM 641 N N . SER A 1 84 ? 2.536 6.868 12.504 1.00 83.62 84 SER A N 1
ATOM 642 C CA . SER A 1 84 ? 2.926 8.269 12.680 1.00 83.62 84 SER A CA 1
ATOM 643 C C . SER A 1 84 ? 1.728 9.220 12.800 1.00 83.62 84 SER A C 1
ATOM 645 O O . SER A 1 84 ? 1.893 10.424 12.605 1.00 83.62 84 SER A O 1
ATOM 647 N N . ILE A 1 85 ? 0.511 8.699 13.003 1.00 88.31 85 ILE A N 1
ATOM 648 C CA . ILE A 1 85 ? -0.680 9.535 13.158 1.00 88.31 85 ILE A CA 1
ATOM 649 C C . ILE A 1 85 ? -0.663 10.158 14.548 1.00 88.31 85 ILE A C 1
ATOM 651 O O . ILE A 1 85 ? -0.336 9.507 15.536 1.00 88.31 85 ILE A O 1
ATOM 655 N N . ASP A 1 86 ? -1.041 11.431 14.602 1.00 89.75 86 ASP A N 1
ATOM 656 C CA . ASP A 1 86 ? -1.193 12.168 15.845 1.00 89.75 86 ASP A CA 1
ATOM 657 C C . ASP A 1 86 ? -2.109 11.420 16.852 1.00 89.75 86 ASP A C 1
ATOM 659 O O . ASP A 1 86 ? -3.228 11.025 16.493 1.00 89.75 86 ASP A O 1
ATOM 663 N N . PRO A 1 87 ? -1.676 11.230 18.115 1.00 87.38 87 PRO A N 1
ATOM 664 C CA . PRO A 1 87 ? -2.446 10.499 19.119 1.00 87.38 87 PRO A CA 1
ATOM 665 C C . PRO A 1 87 ? -3.846 11.062 19.383 1.00 87.38 87 PRO A C 1
ATOM 667 O O . PRO A 1 87 ? -4.775 10.283 19.605 1.00 87.38 87 PRO A O 1
ATOM 670 N N . ALA A 1 88 ? -4.035 12.387 19.331 1.00 89.75 88 ALA A N 1
ATOM 671 C CA . ALA A 1 88 ? -5.352 12.991 19.554 1.00 89.75 88 ALA A CA 1
ATOM 672 C C . ALA A 1 88 ? -6.328 12.652 18.414 1.00 89.75 88 ALA A C 1
ATOM 674 O O . ALA A 1 88 ? -7.510 12.375 18.646 1.00 89.75 88 ALA A O 1
ATOM 675 N N . THR A 1 89 ? -5.818 12.581 17.183 1.00 91.94 89 THR A N 1
ATOM 676 C CA . THR A 1 89 ? -6.584 12.107 16.024 1.00 91.94 89 THR A CA 1
ATOM 677 C C . THR A 1 89 ? -7.012 10.647 16.195 1.00 91.94 89 THR A C 1
ATOM 679 O O . THR A 1 89 ? -8.176 10.318 15.962 1.00 91.94 89 THR A O 1
ATOM 682 N N . LEU A 1 90 ? -6.110 9.766 16.645 1.00 91.62 90 LEU A N 1
ATOM 683 C CA . LEU A 1 90 ? -6.441 8.357 16.901 1.00 91.62 90 LEU A CA 1
ATOM 684 C C . LEU A 1 90 ? -7.480 8.200 18.018 1.00 91.6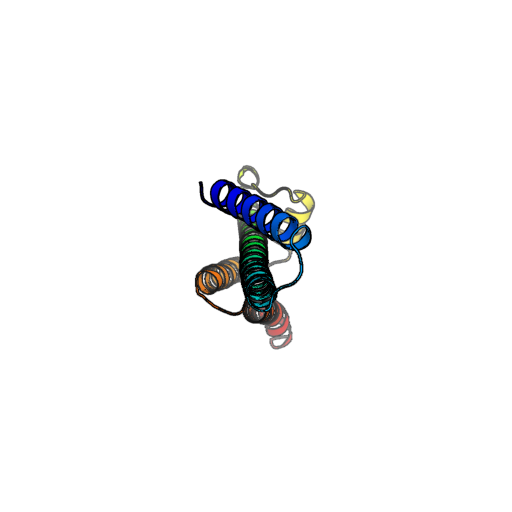2 90 LEU A C 1
ATOM 686 O O . LEU A 1 90 ? -8.416 7.418 17.856 1.00 91.62 90 LEU A O 1
ATOM 690 N N . ALA A 1 91 ? -7.359 8.968 19.104 1.00 90.94 91 ALA A N 1
ATOM 691 C CA . ALA A 1 91 ? -8.335 8.991 20.195 1.00 90.94 91 ALA A CA 1
ATOM 692 C C . ALA A 1 91 ? -9.731 9.422 19.716 1.00 90.94 91 ALA A C 1
ATOM 694 O O . ALA A 1 91 ? -10.711 8.730 19.978 1.00 90.94 91 ALA A O 1
ATOM 695 N N . THR A 1 92 ? -9.815 10.480 18.907 1.00 93.31 92 THR A N 1
ATOM 696 C CA . THR A 1 92 ? -11.090 10.942 18.326 1.00 93.31 92 THR A CA 1
ATOM 697 C C . THR A 1 92 ? -11.758 9.852 17.476 1.00 93.31 92 THR A C 1
ATOM 699 O O . THR A 1 92 ? -12.973 9.643 17.525 1.00 93.31 92 THR A O 1
ATOM 702 N N . ILE A 1 93 ? -10.975 9.115 16.682 1.00 91.31 93 ILE A N 1
ATOM 703 C CA . ILE A 1 93 ? -11.502 8.004 15.876 1.00 91.31 93 ILE A CA 1
ATOM 704 C C . ILE A 1 93 ? -11.932 6.840 16.782 1.00 91.31 93 ILE A C 1
ATOM 706 O O . ILE A 1 93 ? -12.983 6.238 16.555 1.00 91.31 93 ILE A O 1
ATOM 710 N N . ALA A 1 94 ? -11.150 6.534 17.818 1.00 92.31 94 ALA A N 1
ATOM 711 C CA . ALA A 1 94 ? -11.447 5.478 18.780 1.00 92.31 94 ALA A CA 1
ATOM 712 C C . ALA A 1 94 ? -12.754 5.733 19.548 1.00 92.31 94 ALA A C 1
ATOM 714 O O . ALA A 1 94 ? -13.480 4.785 19.831 1.00 92.31 94 ALA A O 1
ATOM 715 N N . GLU A 1 95 ? -13.093 6.987 19.836 1.00 93.50 95 GLU A N 1
ATOM 716 C CA . GLU A 1 95 ? -14.352 7.351 20.498 1.00 93.50 95 GLU A CA 1
ATOM 717 C C . GLU A 1 95 ? -15.570 7.258 19.567 1.00 93.50 95 GLU A C 1
ATOM 719 O O . GLU A 1 95 ? -16.678 6.960 20.009 1.00 93.50 95 GLU A O 1
ATOM 724 N N . THR A 1 96 ? -15.380 7.496 18.268 1.00 92.44 96 THR A N 1
ATOM 725 C CA . THR A 1 96 ? -16.485 7.645 17.304 1.00 92.44 96 THR A CA 1
ATOM 726 C C . THR A 1 96 ? -16.805 6.378 16.515 1.00 92.44 96 THR A C 1
ATOM 728 O O . THR A 1 96 ? -17.916 6.233 16.000 1.00 92.44 96 THR A O 1
ATOM 731 N N . VAL A 1 97 ? -15.861 5.444 16.391 1.00 91.06 97 VAL A N 1
ATOM 732 C CA . VAL A 1 97 ? -16.025 4.243 15.564 1.00 91.06 97 VAL A CA 1
ATOM 733 C C . VAL A 1 97 ? -16.236 3.008 16.432 1.00 91.06 97 VAL A C 1
A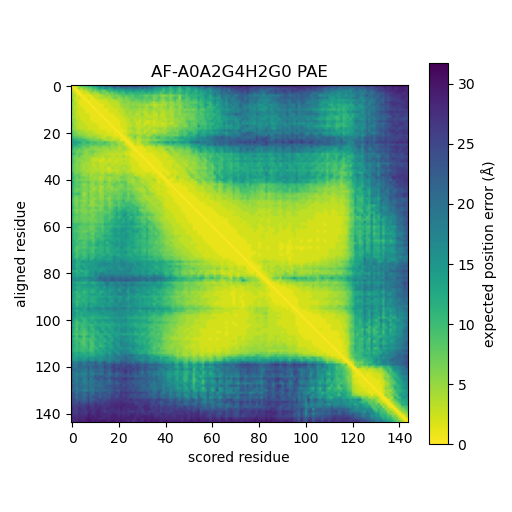TOM 735 O O . VAL A 1 97 ? -15.379 2.638 17.222 1.00 91.06 97 VAL A O 1
ATOM 738 N N . ALA A 1 98 ? -17.342 2.289 16.233 1.00 93.00 98 ALA A N 1
ATOM 739 C CA . ALA A 1 98 ? -17.590 1.040 16.952 1.00 93.00 98 ALA A CA 1
ATOM 740 C C . ALA A 1 98 ? -16.476 -0.002 16.718 1.00 93.00 98 ALA A C 1
ATOM 742 O O . ALA A 1 98 ? -16.076 -0.264 15.581 1.00 93.00 98 ALA A O 1
ATOM 743 N N . ARG A 1 99 ? -16.033 -0.671 17.788 1.00 92.12 99 ARG A N 1
ATOM 744 C CA . ARG A 1 99 ? -14.984 -1.705 17.744 1.00 92.12 99 ARG A CA 1
ATOM 745 C C . ARG A 1 99 ? -15.241 -2.795 16.697 1.00 92.12 99 ARG A C 1
ATOM 747 O O . ARG A 1 99 ? -14.363 -3.116 15.901 1.00 92.12 99 ARG A O 1
ATOM 754 N N . THR A 1 100 ? -16.464 -3.319 16.644 1.00 92.06 100 THR A N 1
ATOM 755 C CA . THR A 1 100 ? -16.871 -4.371 15.690 1.00 92.06 100 THR A CA 1
ATOM 756 C C . THR A 1 100 ? -16.706 -3.942 14.230 1.00 92.06 100 THR A C 1
ATOM 758 O O . THR A 1 100 ? -16.462 -4.767 13.345 1.00 92.06 100 THR A O 1
ATOM 761 N N . ARG A 1 101 ? -16.811 -2.638 13.956 1.00 88.50 101 ARG A N 1
ATOM 762 C CA . ARG A 1 101 ? -16.603 -2.060 12.630 1.00 88.50 101 ARG A CA 1
ATOM 763 C C . ARG A 1 101 ? -15.123 -1.983 12.271 1.00 88.50 101 ARG A C 1
ATOM 765 O O . ARG A 1 101 ? -14.783 -2.274 11.127 1.00 88.50 101 ARG A O 1
ATOM 772 N N . LEU A 1 102 ? -14.256 -1.639 13.224 1.00 91.19 102 LEU A N 1
ATOM 773 C CA . LEU A 1 102 ? -12.801 -1.654 13.033 1.00 91.19 102 LEU A CA 1
ATOM 774 C C . LEU A 1 102 ? -12.298 -3.076 12.769 1.00 91.19 102 LEU A C 1
ATOM 776 O O . LEU A 1 102 ? -11.570 -3.295 11.805 1.00 91.19 102 LEU A O 1
ATOM 780 N N . GLU A 1 103 ? -12.755 -4.048 13.561 1.00 91.56 103 GLU A N 1
ATOM 781 C CA . GLU A 1 103 ? -12.419 -5.467 13.384 1.00 91.56 103 GLU A CA 1
ATOM 782 C C . GLU A 1 103 ? -12.831 -5.968 11.991 1.00 91.56 103 GLU A C 1
ATOM 784 O O . GLU A 1 103 ? -12.025 -6.573 11.283 1.00 91.56 103 GLU A O 1
ATOM 789 N N . ARG A 1 104 ? -14.048 -5.634 11.536 1.00 91.56 104 ARG A N 1
ATOM 790 C CA . ARG A 1 104 ? -14.490 -5.943 10.166 1.00 91.56 104 ARG A CA 1
ATOM 791 C C . ARG A 1 104 ? -13.636 -5.242 9.108 1.00 91.56 104 ARG A C 1
ATOM 793 O O . ARG A 1 104 ? -13.259 -5.873 8.125 1.00 91.56 104 ARG A O 1
ATOM 800 N N . GLY A 1 105 ? -13.319 -3.965 9.310 1.00 88.12 105 GLY A N 1
ATOM 801 C CA . GLY A 1 105 ? -12.472 -3.194 8.402 1.00 88.12 105 GLY A CA 1
ATOM 802 C C . GLY A 1 105 ? -11.090 -3.822 8.224 1.00 88.12 105 GLY A C 1
ATOM 803 O O . GLY A 1 105 ? -10.613 -3.928 7.099 1.00 88.12 105 GLY A O 1
ATOM 804 N N . ILE A 1 106 ? -10.478 -4.319 9.302 1.00 90.44 106 ILE A N 1
ATOM 805 C CA . ILE A 1 106 ? -9.190 -5.025 9.244 1.00 90.44 106 ILE A CA 1
ATOM 806 C C . ILE A 1 106 ? -9.295 -6.292 8.390 1.00 90.44 106 ILE A C 1
ATOM 808 O O . ILE A 1 106 ? -8.435 -6.516 7.539 1.00 90.44 106 ILE A O 1
ATOM 812 N N . VAL A 1 107 ? -10.354 -7.090 8.567 1.00 90.06 107 VAL A N 1
ATOM 813 C CA . VAL A 1 107 ? -10.586 -8.293 7.748 1.00 90.06 107 VAL A CA 1
ATOM 814 C C . VAL A 1 107 ? -10.749 -7.935 6.267 1.00 90.06 107 VAL A C 1
ATOM 816 O O . VAL A 1 107 ? -10.161 -8.587 5.406 1.00 90.06 107 VAL A O 1
ATOM 819 N N . GLU A 1 108 ? -11.508 -6.885 5.946 1.00 88.69 108 GLU A N 1
ATOM 820 C CA . GLU A 1 108 ? -11.700 -6.437 4.559 1.00 88.69 108 GLU A CA 1
ATOM 821 C C . GLU A 1 108 ? -10.397 -5.929 3.922 1.00 88.69 108 GLU A C 1
ATOM 823 O O . GLU A 1 108 ? -10.103 -6.243 2.765 1.00 88.69 108 GLU A O 1
ATOM 828 N N . VAL A 1 109 ? -9.588 -5.178 4.672 1.00 88.62 109 VAL A N 1
ATOM 829 C CA . VAL A 1 109 ? -8.271 -4.700 4.227 1.00 88.62 109 VAL A CA 1
ATOM 830 C C . VAL A 1 109 ? -7.322 -5.876 3.978 1.00 88.62 109 VAL A C 1
ATOM 832 O O . VAL A 1 109 ? -6.608 -5.885 2.972 1.00 88.62 109 VAL A O 1
ATOM 835 N N . ASP A 1 110 ? -7.359 -6.909 4.821 1.00 86.62 110 ASP A N 1
ATOM 836 C CA . ASP A 1 110 ? -6.541 -8.109 4.634 1.00 86.62 110 ASP A CA 1
ATOM 837 C C . ASP A 1 110 ? -6.956 -8.907 3.386 1.00 86.62 110 ASP A C 1
ATOM 839 O O . ASP A 1 110 ? -6.106 -9.331 2.601 1.00 86.62 110 ASP A O 1
ATOM 843 N N . GLN A 1 111 ? -8.260 -9.016 3.108 1.00 85.31 111 GLN A N 1
ATOM 844 C CA . GLN A 1 111 ? -8.756 -9.624 1.865 1.00 85.31 111 GLN A CA 1
ATOM 845 C C . GLN A 1 111 ? -8.255 -8.890 0.617 1.00 85.31 111 GLN A C 1
ATOM 847 O O . GLN A 1 111 ? -7.894 -9.519 -0.379 1.00 85.31 111 GLN A O 1
ATOM 852 N N . VAL A 1 112 ? -8.197 -7.558 0.657 1.00 83.06 112 VAL A N 1
ATOM 853 C CA . VAL A 1 112 ? -7.643 -6.756 -0.442 1.00 83.06 112 VAL A CA 1
ATOM 854 C C . VAL A 1 112 ? -6.146 -7.008 -0.582 1.00 83.06 112 VAL A C 1
ATOM 856 O O . VAL A 1 112 ? -5.660 -7.193 -1.699 1.00 83.06 112 VAL A O 1
ATOM 859 N N . ARG A 1 113 ? -5.405 -7.036 0.529 1.00 83.50 113 ARG A N 1
ATOM 860 C CA . ARG A 1 113 ? -3.967 -7.330 0.533 1.00 83.50 113 ARG A CA 1
ATOM 861 C C . ARG A 1 113 ? -3.676 -8.680 -0.130 1.00 83.50 113 ARG A C 1
ATOM 863 O O . ARG A 1 113 ? -2.764 -8.769 -0.955 1.00 83.50 113 ARG A O 1
ATOM 870 N N . ILE A 1 114 ? -4.483 -9.696 0.183 1.00 81.69 114 ILE A N 1
ATOM 871 C CA . ILE A 1 114 ? -4.429 -11.028 -0.436 1.00 81.69 114 ILE A CA 1
ATOM 872 C C . ILE A 1 114 ? -4.748 -10.941 -1.934 1.00 81.69 114 ILE A C 1
ATOM 874 O O . ILE A 1 114 ? -3.991 -11.468 -2.749 1.00 81.69 114 ILE A O 1
ATOM 878 N N . ALA A 1 115 ? -5.810 -10.227 -2.317 1.00 77.88 115 ALA A N 1
ATOM 879 C CA . ALA A 1 115 ? -6.200 -10.057 -3.717 1.00 77.88 115 ALA A CA 1
ATOM 880 C C . ALA A 1 115 ? -5.118 -9.349 -4.553 1.00 77.88 115 ALA A C 1
ATOM 882 O O . ALA A 1 115 ? -4.879 -9.727 -5.695 1.00 77.88 115 ALA A O 1
ATOM 883 N N . LEU A 1 116 ? -4.392 -8.381 -3.986 1.00 71.56 116 LEU A N 1
ATOM 884 C CA . LEU A 1 116 ? -3.242 -7.763 -4.656 1.00 71.56 116 LEU A CA 1
ATOM 885 C C . LEU A 1 116 ? -2.044 -8.698 -4.792 1.00 71.56 116 LEU A C 1
ATOM 887 O O . LEU A 1 116 ? -1.172 -8.460 -5.621 1.00 71.56 116 LEU A O 1
ATOM 891 N N . GLY A 1 117 ? -1.964 -9.756 -3.984 1.00 67.44 117 GLY A N 1
ATOM 892 C CA . GLY A 1 117 ? -1.040 -10.877 -4.185 1.00 67.44 117 GLY A CA 1
ATOM 893 C C . GLY A 1 117 ? -1.265 -11.624 -5.502 1.00 67.44 117 GLY A C 1
ATOM 894 O O . GLY A 1 117 ? -0.346 -12.272 -5.994 1.00 67.44 117 GLY A O 1
ATOM 895 N N . GLN A 1 118 ? -2.459 -11.513 -6.084 1.00 67.44 118 GLN A N 1
ATOM 896 C CA . GLN A 1 118 ? -2.832 -12.170 -7.329 1.00 67.44 118 GLN A CA 1
ATOM 897 C C . GLN A 1 118 ? -2.575 -11.249 -8.535 1.00 67.44 118 GLN A C 1
ATOM 899 O O . GLN A 1 118 ? -2.557 -10.025 -8.387 1.00 67.44 118 GLN A O 1
ATOM 904 N N . PRO A 1 119 ? -2.384 -11.800 -9.748 1.00 57.56 119 PRO A N 1
ATOM 905 C CA . PRO A 1 119 ? -2.202 -11.020 -10.972 1.00 57.56 119 PRO A CA 1
ATOM 906 C C . PRO A 1 119 ? -3.523 -10.356 -11.414 1.00 57.56 119 PRO A C 1
ATOM 908 O O . PRO A 1 119 ? -4.097 -10.702 -12.443 1.00 57.56 119 PRO A O 1
ATOM 911 N N . ILE A 1 120 ? -4.029 -9.410 -10.623 1.00 56.41 120 ILE A N 1
ATOM 912 C CA . ILE A 1 120 ? -5.265 -8.661 -10.873 1.00 56.41 120 ILE A CA 1
ATOM 913 C C . ILE A 1 120 ? -4.912 -7.230 -11.294 1.00 56.41 120 ILE A C 1
ATOM 915 O O . ILE A 1 120 ? -3.912 -6.657 -10.863 1.00 56.41 120 ILE A O 1
ATOM 919 N N . ASN A 1 121 ? -5.748 -6.638 -12.150 1.00 65.38 121 ASN A N 1
ATOM 920 C CA . ASN A 1 121 ? -5.671 -5.224 -12.498 1.00 65.38 121 ASN A CA 1
ATOM 921 C C . ASN A 1 121 ? -5.841 -4.353 -11.235 1.00 65.38 121 ASN A C 1
ATOM 923 O O . ASN A 1 121 ? -6.933 -4.228 -10.683 1.00 65.38 121 ASN A O 1
ATOM 927 N N . VAL A 1 122 ? -4.735 -3.747 -10.814 1.00 60.66 122 VAL A N 1
ATOM 928 C CA . VAL A 1 122 ? -4.566 -2.776 -9.724 1.00 60.66 122 VAL A CA 1
ATOM 929 C C . VAL A 1 122 ? -5.710 -1.757 -9.625 1.00 60.66 122 VAL A C 1
ATOM 931 O O . VAL A 1 122 ? -6.264 -1.560 -8.542 1.00 60.66 122 VAL A O 1
ATOM 934 N N . SER A 1 123 ? -6.138 -1.160 -10.742 1.00 63.81 123 SER A N 1
ATOM 935 C CA . SER A 1 123 ? -7.216 -0.160 -10.747 1.00 63.81 123 SER A CA 1
ATOM 936 C C . SER A 1 123 ? -8.568 -0.754 -10.330 1.00 63.81 123 SER A C 1
ATOM 938 O O . SER A 1 123 ? -9.356 -0.100 -9.647 1.00 63.81 123 SER A O 1
ATOM 940 N N . LEU A 1 124 ? -8.824 -2.017 -10.685 1.00 65.12 124 LEU A N 1
ATOM 941 C CA . LEU A 1 124 ? -10.032 -2.744 -10.291 1.00 65.12 124 LEU A CA 1
ATOM 942 C C . LEU A 1 124 ? -9.994 -3.121 -8.803 1.00 65.12 124 LEU A C 1
ATOM 944 O O . LEU A 1 124 ? -11.011 -3.041 -8.115 1.00 65.12 124 LEU A O 1
ATOM 948 N N . ALA A 1 125 ? -8.814 -3.478 -8.290 1.00 65.19 125 ALA A N 1
ATOM 949 C CA . ALA A 1 125 ? -8.622 -3.754 -6.871 1.00 65.19 125 ALA A CA 1
ATOM 950 C C . ALA A 1 125 ? -8.847 -2.494 -6.014 1.00 65.19 125 ALA A C 1
ATOM 952 O O . ALA A 1 125 ? -9.572 -2.561 -5.024 1.00 65.19 125 ALA A O 1
ATOM 953 N N . LEU A 1 126 ? -8.327 -1.332 -6.434 1.00 64.62 126 LEU A N 1
ATOM 954 C CA . LEU A 1 126 ? -8.589 -0.032 -5.795 1.00 64.62 126 LEU A CA 1
ATOM 955 C C . LEU A 1 126 ? -10.079 0.322 -5.782 1.00 64.62 126 LEU A C 1
ATOM 957 O O . LEU A 1 126 ? -10.620 0.674 -4.734 1.00 64.62 126 LEU A O 1
ATOM 961 N N . ALA A 1 127 ? -10.764 0.189 -6.921 1.00 68.31 127 ALA A N 1
ATOM 962 C CA . ALA A 1 127 ? -12.202 0.438 -6.999 1.00 68.31 127 ALA A CA 1
ATOM 963 C C . ALA A 1 127 ? -12.991 -0.467 -6.034 1.00 68.31 127 ALA A C 1
ATOM 965 O O . ALA A 1 127 ? -13.924 -0.011 -5.372 1.00 68.31 127 ALA A O 1
ATOM 966 N N . ALA A 1 128 ? -12.577 -1.729 -5.891 1.00 67.25 128 ALA A N 1
ATOM 967 C CA . ALA A 1 128 ? -13.199 -2.673 -4.972 1.00 67.25 128 AL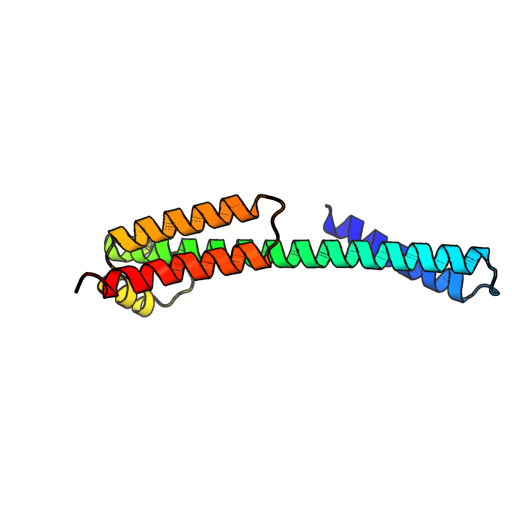A A CA 1
ATOM 968 C C . ALA A 1 128 ? -12.944 -2.331 -3.490 1.00 67.25 128 ALA A C 1
ATOM 970 O O . ALA A 1 128 ? -13.855 -2.483 -2.675 1.00 67.25 128 ALA A O 1
ATOM 971 N N . VAL A 1 129 ? -11.750 -1.833 -3.137 1.00 66.75 129 VAL A N 1
ATOM 972 C CA . VAL A 1 129 ? -11.444 -1.307 -1.789 1.00 66.75 129 VAL A CA 1
ATOM 973 C C . VAL A 1 129 ? -12.369 -0.153 -1.454 1.00 66.75 129 VAL A C 1
ATOM 975 O O . VAL A 1 129 ? -13.088 -0.200 -0.457 1.00 66.75 129 VAL A O 1
ATOM 978 N N . PHE A 1 130 ? -12.383 0.870 -2.309 1.00 70.62 130 PHE A N 1
ATOM 979 C CA . PHE A 1 130 ? -13.197 2.056 -2.085 1.00 70.62 130 PHE A CA 1
ATOM 980 C C . PHE A 1 130 ? -14.680 1.700 -2.003 1.00 70.62 130 PHE A C 1
ATOM 982 O O . PHE A 1 130 ? -15.370 2.200 -1.120 1.00 70.62 130 PHE A O 1
ATOM 989 N N . ALA A 1 131 ? -15.175 0.799 -2.855 1.00 66.31 131 ALA A N 1
ATOM 990 C CA . ALA A 1 131 ? -16.561 0.346 -2.800 1.00 66.31 131 ALA A CA 1
ATOM 991 C C . ALA A 1 131 ? -16.900 -0.356 -1.472 1.00 66.31 131 ALA A C 1
ATOM 993 O O . ALA A 1 131 ? -17.937 -0.050 -0.883 1.00 66.31 131 ALA A O 1
ATOM 994 N N . ARG A 1 132 ? -16.031 -1.243 -0.968 1.00 66.25 132 ARG A N 1
ATOM 995 C CA . ARG A 1 132 ? -16.254 -1.981 0.291 1.00 66.25 132 ARG A CA 1
ATOM 996 C C . ARG A 1 132 ? -16.188 -1.070 1.514 1.00 66.25 132 ARG A C 1
ATOM 998 O O . ARG A 1 132 ? -17.156 -0.998 2.270 1.00 66.25 132 ARG A O 1
ATOM 1005 N N . VAL A 1 133 ? -15.153 -0.236 1.605 1.00 63.97 133 VAL A N 1
ATOM 1006 C CA . VAL A 1 133 ? -15.018 0.777 2.666 1.00 63.97 133 VAL A CA 1
ATOM 1007 C C . VAL A 1 133 ? -16.191 1.771 2.643 1.00 63.97 133 VAL A C 1
ATOM 1009 O O . VAL A 1 133 ? -16.696 2.189 3.686 1.00 63.97 133 VAL A O 1
ATOM 1012 N N . ARG A 1 134 ? -16.705 2.134 1.460 1.00 60.72 134 ARG A N 1
ATOM 1013 C CA . ARG A 1 134 ? -17.867 3.029 1.338 1.00 60.72 134 ARG A CA 1
ATOM 1014 C C . ARG A 1 134 ? -19.196 2.334 1.649 1.00 60.72 134 ARG A C 1
ATOM 1016 O O . ARG A 1 134 ? -20.105 2.987 2.160 1.00 60.72 134 ARG A O 1
ATOM 1023 N N . MET A 1 135 ? -19.329 1.029 1.406 1.00 51.31 135 MET A N 1
ATOM 1024 C CA . MET A 1 135 ? -20.484 0.245 1.870 1.00 51.31 135 MET A CA 1
ATOM 1025 C C . MET A 1 135 ? -20.530 0.149 3.395 1.00 51.31 135 MET A C 1
ATOM 1027 O O . MET A 1 135 ? -21.614 0.252 3.971 1.00 51.31 135 MET A O 1
ATOM 1031 N N . VAL A 1 136 ? -19.370 0.070 4.049 1.00 52.12 136 VAL A N 1
ATOM 1032 C CA . VAL A 1 136 ? -19.261 0.179 5.509 1.00 52.12 136 VAL A CA 1
ATOM 1033 C C . VAL A 1 136 ? -19.771 1.540 6.018 1.00 52.12 136 VAL A C 1
ATOM 1035 O O . VAL A 1 136 ? -20.276 1.610 7.133 1.00 52.12 136 VAL A O 1
ATOM 1038 N N . ARG A 1 137 ? -19.729 2.617 5.216 1.00 51.41 137 ARG A N 1
ATOM 1039 C CA . ARG A 1 137 ? -20.358 3.920 5.541 1.00 51.41 137 ARG A CA 1
ATOM 1040 C C . ARG A 1 137 ? -21.863 3.994 5.267 1.00 51.41 137 ARG A C 1
ATOM 1042 O O . ARG A 1 137 ? -22.557 4.709 5.974 1.00 51.41 137 ARG A O 1
ATOM 1049 N N . ARG A 1 138 ? -22.383 3.301 4.247 1.00 46.66 138 ARG A N 1
ATOM 1050 C CA . ARG A 1 138 ? -23.812 3.385 3.873 1.00 46.66 138 ARG A CA 1
ATOM 1051 C C . ARG A 1 138 ? -24.731 2.457 4.661 1.00 46.66 138 ARG A C 1
ATOM 1053 O O . ARG A 1 138 ? -25.892 2.803 4.831 1.00 46.66 138 ARG A O 1
ATOM 1060 N N . ARG A 1 139 ? -24.258 1.298 5.131 1.00 43.19 139 ARG A N 1
ATOM 1061 C CA . ARG A 1 139 ? -25.125 0.349 5.860 1.00 43.19 139 ARG A CA 1
ATOM 1062 C C . ARG A 1 139 ? -25.609 0.862 7.220 1.00 43.19 139 ARG A C 1
ATOM 1064 O O . ARG A 1 139 ? -26.632 0.386 7.686 1.00 43.19 139 ARG A O 1
ATOM 1071 N N . GLU A 1 140 ? -24.936 1.848 7.807 1.00 45.66 140 GLU A N 1
ATOM 1072 C CA . GLU A 1 140 ? -25.400 2.527 9.028 1.00 45.66 140 GLU A CA 1
ATOM 1073 C C . GLU A 1 140 ? -26.536 3.529 8.761 1.00 45.66 140 GLU A C 1
ATOM 1075 O O . GLU A 1 140 ? -27.294 3.835 9.667 1.00 45.66 140 GLU A O 1
ATOM 1080 N N . ALA A 1 141 ? -26.712 3.994 7.518 1.00 46.75 141 ALA A N 1
ATOM 1081 C CA . ALA A 1 141 ? -27.767 4.947 7.158 1.00 46.75 141 ALA A CA 1
ATOM 1082 C C . ALA A 1 141 ? -29.102 4.284 6.762 1.00 46.75 141 ALA A C 1
ATOM 1084 O O . ALA A 1 141 ? -30.056 4.985 6.454 1.00 46.75 141 ALA A O 1
ATOM 1085 N N . VAL A 1 142 ? -29.166 2.949 6.711 1.00 46.19 142 VAL A N 1
ATOM 1086 C CA . VAL A 1 142 ? -30.371 2.193 6.299 1.00 46.19 142 VAL A CA 1
ATOM 1087 C C . VAL A 1 142 ? -31.023 1.468 7.490 1.00 46.19 142 VAL A C 1
ATOM 1089 O O . VAL A 1 142 ? -32.031 0.795 7.327 1.00 46.19 142 VAL A O 1
ATOM 1092 N N . VAL A 1 143 ? -30.469 1.610 8.699 1.00 44.78 143 VAL A N 1
ATOM 1093 C CA . VAL A 1 143 ? -31.015 1.016 9.938 1.00 44.78 143 VAL A CA 1
ATOM 1094 C C . VAL A 1 143 ? -31.282 2.096 11.003 1.00 44.78 143 VAL A C 1
ATOM 1096 O O . VAL A 1 143 ? -31.252 1.815 12.195 1.00 44.78 143 VAL A O 1
ATOM 1099 N N . ALA A 1 144 ? -31.538 3.336 10.578 1.00 40.28 144 ALA A N 1
ATOM 1100 C CA . ALA A 1 144 ? -32.068 4.401 11.430 1.00 40.28 144 ALA A CA 1
ATOM 1101 C C . ALA A 1 144 ? -33.490 4.746 10.984 1.00 40.28 144 ALA A C 1
ATOM 1103 O O . ALA A 1 144 ? -33.687 4.863 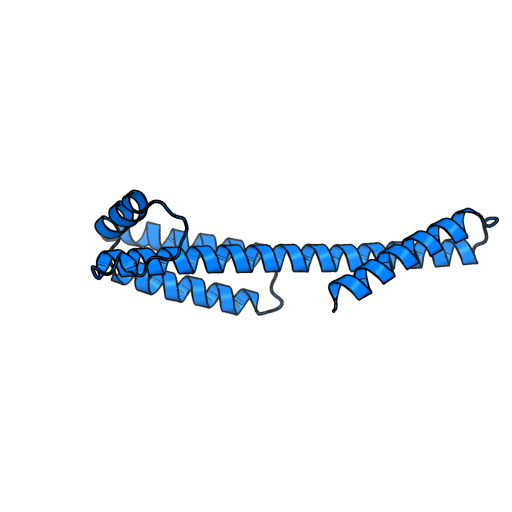9.752 1.00 40.28 144 ALA A O 1
#